Protein AF-A0A2N5Z7M5-F1 (afdb_monomer)

Radius of gyration: 16.92 Å; Cα contacts (8 Å, |Δi|>4): 132; chains: 1; bounding box: 46×34×44 Å

Mean predicted aligned error: 5.58 Å

Secondary structure (DSSP, 8-state):
-HHHHHHHHHHHHHHHHHHHH-SS--HHHHHHHHHHHHHHHHHHHHHHHHHT--GGGSTTHHHHHHHHHHHHHHHHHHHHHHH-TT----GGGGGGGHHHHHHHHHHHHHHHH---SSHHHHHHH--THHHHHHHHHHHHH-

pLDDT: mean 86.99, std 9.32, range [41.47, 98.19]

Solvent-accessible surface area (backbone atoms only — not comparable to full-atom values): 7601 Å² total; per-residue (Å²): 110,46,67,56,25,47,52,51,21,54,51,22,50,50,50,25,50,56,50,70,64,49,85,87,70,50,75,36,44,52,28,48,26,50,45,30,46,38,53,17,44,37,25,48,46,49,24,41,42,68,70,68,46,67,42,55,54,43,82,56,44,55,34,56,56,51,28,48,37,40,48,63,45,30,53,52,52,22,52,50,31,65,76,33,86,83,61,69,95,48,79,77,57,53,61,60,45,46,63,34,56,57,48,48,53,55,50,51,50,55,68,69,61,73,81,55,82,26,53,65,58,39,61,73,70,46,64,69,71,63,33,55,52,50,46,55,45,49,70,78,51,108

Foldseek 3Di:
DLVVLVVLLVVLVVLLVVLVVDPDDDPLSVLVSVLSNLSSLVSVLVSCVVVVHPCQQDPSVVSLLCSLLCNVLSVVLNVVCVVDVPDDDDPVSCVSSVLVVLSVVLVVCVVVVVPDSGVVRVQVPDDDPSNVSVCVSVVSRD

Sequence (142 aa):
MKEITLVGFVQALFFVIIVLMKKDKELKDYFLAIFFFLVGAELLFQYFYYKGNSVYSTSLIIFDFVYWAFLGPSIFFYTKSVINSNFKFTQVQLFHLVPFFISSIALIYYFTSGKYDSFQVFFHNCTGIIRYILIFVWEYTT

Structure (mmCIF, N/CA/C/O backbone):
data_AF-A0A2N5Z7M5-F1
#
_entry.id   AF-A0A2N5Z7M5-F1
#
loop_
_atom_site.group_PDB
_atom_site.id
_atom_site.type_symbol
_atom_site.label_atom_id
_atom_site.label_alt_id
_atom_site.label_comp_id
_atom_site.label_asym_id
_atom_site.label_entity_id
_atom_site.label_seq_id
_atom_site.pdbx_PDB_ins_code
_atom_site.Cartn_x
_atom_site.Cartn_y
_atom_site.Cartn_z
_atom_site.occupancy
_atom_site.B_iso_or_equiv
_atom_site.auth_seq_id
_atom_site.auth_comp_id
_atom_site.auth_asym_id
_atom_site.auth_atom_id
_atom_site.pdbx_PDB_model_num
ATOM 1 N N . MET A 1 1 ? -2.911 -22.364 -10.231 1.00 81.00 1 MET A N 1
ATOM 2 C CA . MET A 1 1 ? -2.374 -21.256 -9.392 1.00 81.00 1 MET A CA 1
ATOM 3 C C . MET A 1 1 ? -3.114 -19.955 -9.676 1.00 81.00 1 MET A C 1
ATOM 5 O O . MET A 1 1 ? -3.546 -19.317 -8.729 1.00 81.00 1 MET A O 1
ATOM 9 N N . LYS A 1 2 ? -3.338 -19.609 -10.953 1.00 87.94 2 LYS A N 1
ATOM 10 C CA . LYS A 1 2 ? -4.114 -18.432 -11.400 1.00 87.94 2 LYS A CA 1
ATOM 11 C C . LYS A 1 2 ? -5.535 -18.415 -10.819 1.00 87.94 2 LYS A C 1
ATOM 13 O O . LYS A 1 2 ? -6.058 -17.401 -10.388 1.00 87.94 2 LYS A O 1
ATOM 18 N N . GLU A 1 3 ? -6.163 -19.576 -10.799 1.00 93.56 3 GLU A N 1
ATOM 19 C CA . GLU A 1 3 ? -7.540 -19.775 -10.362 1.00 93.56 3 GLU A CA 1
ATOM 20 C C . GLU A 1 3 ? -7.662 -19.532 -8.853 1.00 93.56 3 GLU A C 1
ATOM 22 O O . GLU A 1 3 ? -8.605 -18.896 -8.397 1.00 93.56 3 GLU A O 1
ATOM 27 N N . ILE A 1 4 ? -6.657 -19.973 -8.089 1.00 94.69 4 ILE A N 1
ATOM 28 C CA . ILE A 1 4 ? -6.586 -19.798 -6.634 1.00 94.69 4 ILE A CA 1
ATOM 29 C C . ILE A 1 4 ? -6.421 -18.315 -6.286 1.00 94.69 4 ILE A C 1
ATOM 31 O O . ILE A 1 4 ? -7.125 -17.818 -5.408 1.00 94.69 4 ILE A O 1
ATOM 35 N N . THR A 1 5 ? -5.542 -17.591 -6.990 1.00 94.62 5 THR A N 1
ATOM 36 C CA . THR A 1 5 ? -5.347 -16.155 -6.741 1.00 94.62 5 THR A CA 1
ATOM 37 C C . THR A 1 5 ? -6.594 -15.345 -7.092 1.00 94.62 5 THR A C 1
ATOM 39 O O . THR A 1 5 ? -6.960 -14.442 -6.343 1.00 94.62 5 THR A O 1
ATOM 42 N N . LEU A 1 6 ? -7.315 -15.709 -8.158 1.00 95.19 6 LEU A N 1
ATOM 43 C CA . LEU A 1 6 ? -8.579 -15.061 -8.514 1.00 95.19 6 LEU A CA 1
ATOM 44 C C . LEU A 1 6 ? -9.676 -15.301 -7.465 1.00 95.19 6 LEU A C 1
ATOM 46 O O . LEU A 1 6 ? -10.365 -14.359 -7.075 1.00 95.19 6 LEU A O 1
ATOM 50 N N . VAL A 1 7 ? -9.827 -16.538 -6.983 1.00 97.31 7 VAL A N 1
ATOM 51 C CA . VAL A 1 7 ? -10.782 -16.860 -5.908 1.00 97.31 7 VAL A CA 1
ATOM 52 C C . VAL A 1 7 ? -10.441 -16.081 -4.636 1.00 97.31 7 VAL A C 1
ATOM 54 O O . VAL A 1 7 ? -11.324 -15.462 -4.042 1.00 97.31 7 VAL A O 1
ATOM 57 N N . GLY A 1 8 ? -9.162 -16.043 -4.256 1.00 97.25 8 GLY A N 1
ATOM 58 C CA . GLY A 1 8 ? -8.702 -15.278 -3.100 1.00 97.25 8 GLY A CA 1
ATOM 59 C C . GLY A 1 8 ? -8.950 -13.772 -3.243 1.00 97.25 8 GLY A C 1
ATOM 60 O O . GLY A 1 8 ? -9.389 -13.135 -2.288 1.00 97.25 8 GLY A O 1
ATOM 61 N N . PHE A 1 9 ? -8.749 -13.203 -4.435 1.00 97.06 9 PHE A N 1
ATOM 62 C CA . PHE A 1 9 ? -9.070 -11.801 -4.718 1.00 97.06 9 PHE A CA 1
ATOM 63 C C . PHE A 1 9 ? -10.560 -11.499 -4.510 1.00 97.06 9 PHE A C 1
ATOM 65 O O . PHE A 1 9 ? -10.907 -10.539 -3.820 1.00 97.06 9 PHE A O 1
ATOM 72 N N . VAL A 1 10 ? -11.447 -12.337 -5.056 1.00 97.88 10 VAL A N 1
ATOM 73 C CA . VAL A 1 10 ? -12.901 -12.182 -4.878 1.00 97.88 10 VAL A CA 1
ATOM 74 C C . VAL A 1 10 ? -13.284 -12.286 -3.400 1.00 97.88 10 VAL A C 1
ATOM 76 O O . VAL A 1 10 ? -14.086 -11.488 -2.914 1.00 97.88 10 VAL A O 1
ATOM 79 N N . GLN A 1 11 ? -12.678 -13.217 -2.662 1.00 98.06 11 GLN A N 1
ATOM 80 C CA . GLN A 1 11 ? -12.898 -13.363 -1.225 1.00 98.06 11 GLN A CA 1
ATOM 81 C C . GLN A 1 11 ? -12.422 -12.130 -0.438 1.00 98.06 11 GLN A C 1
ATOM 83 O O . GLN A 1 11 ? -13.130 -11.656 0.450 1.00 98.06 11 GLN A O 1
ATOM 88 N N . ALA A 1 12 ? -11.259 -11.575 -0.782 1.00 97.75 12 ALA A N 1
ATOM 89 C CA . ALA A 1 12 ? -10.746 -10.357 -0.167 1.00 97.75 12 ALA A CA 1
ATOM 90 C C . ALA A 1 12 ? -11.686 -9.164 -0.410 1.00 97.75 12 ALA A C 1
ATOM 92 O O . ALA A 1 12 ? -12.039 -8.462 0.537 1.00 97.75 12 ALA A O 1
ATOM 93 N N . LEU A 1 13 ? -12.175 -8.981 -1.644 1.00 97.56 13 LEU A N 1
ATOM 94 C CA . LEU A 1 13 ? -13.176 -7.956 -1.962 1.00 97.56 13 LEU A CA 1
ATOM 95 C C . LEU A 1 13 ? -14.470 -8.141 -1.165 1.00 97.56 13 LEU A C 1
ATOM 97 O O . LEU A 1 13 ? -15.018 -7.170 -0.641 1.00 97.56 13 LEU A O 1
ATOM 101 N N . PHE A 1 14 ? -14.946 -9.379 -1.043 1.00 98.19 14 PHE A N 1
ATOM 102 C CA . PHE A 1 14 ? -16.130 -9.688 -0.250 1.00 98.19 14 PHE A CA 1
ATOM 103 C C . PHE A 1 14 ? -15.949 -9.283 1.220 1.00 98.19 14 PHE A C 1
ATOM 105 O O . PHE A 1 14 ? -16.831 -8.642 1.793 1.00 98.19 14 PHE A O 1
ATOM 112 N N . PHE A 1 15 ? -14.786 -9.562 1.819 1.00 98.00 15 PHE A N 1
ATOM 113 C CA . PHE A 1 15 ? -14.488 -9.123 3.183 1.00 98.00 15 PHE A CA 1
ATOM 114 C C . PHE A 1 15 ? -14.404 -7.604 3.321 1.00 98.00 15 PHE A C 1
ATOM 116 O O . PHE A 1 15 ? -14.957 -7.065 4.279 1.00 98.00 15 PHE A O 1
ATOM 123 N N . VAL A 1 16 ? -13.789 -6.903 2.362 1.00 98.00 16 VAL A N 1
ATOM 124 C CA . VAL A 1 16 ? -13.787 -5.431 2.341 1.00 98.00 16 VAL A CA 1
ATOM 125 C C . VAL A 1 16 ? -15.221 -4.902 2.376 1.00 98.00 16 VAL A C 1
ATOM 127 O O . VAL A 1 16 ? -15.541 -4.060 3.214 1.00 98.00 16 VAL A O 1
ATOM 130 N N . ILE A 1 17 ? -16.103 -5.428 1.522 1.00 97.81 17 ILE A N 1
ATOM 131 C CA . ILE A 1 17 ? -17.508 -5.009 1.462 1.00 97.81 17 ILE A CA 1
ATOM 132 C C . ILE A 1 17 ? -18.210 -5.264 2.799 1.00 97.81 17 ILE A C 1
ATOM 134 O O . ILE A 1 17 ? -18.834 -4.348 3.329 1.00 97.81 17 ILE A O 1
ATOM 138 N N . ILE A 1 18 ? -18.071 -6.457 3.387 1.00 97.62 18 ILE A N 1
ATOM 139 C CA . ILE A 1 18 ? -18.693 -6.782 4.683 1.00 97.62 18 ILE A CA 1
ATOM 140 C C . ILE A 1 18 ? -18.249 -5.802 5.770 1.00 97.62 18 ILE A C 1
ATOM 142 O O . ILE A 1 18 ? -19.088 -5.245 6.483 1.00 97.62 18 ILE A O 1
ATOM 146 N N . VAL A 1 19 ? -16.940 -5.571 5.896 1.00 97.25 19 VAL A N 1
ATOM 147 C CA . VAL A 1 19 ? -16.387 -4.677 6.921 1.00 97.25 19 VAL A CA 1
ATOM 148 C C . VAL A 1 19 ? -16.893 -3.245 6.710 1.00 97.25 19 VAL A C 1
ATOM 150 O O . VAL A 1 19 ? -17.313 -2.583 7.661 1.00 97.25 19 VAL A O 1
ATOM 153 N N . LEU A 1 20 ? -16.954 -2.783 5.457 1.00 96.50 20 LEU A N 1
ATOM 154 C CA . LEU A 1 20 ? -17.467 -1.458 5.104 1.00 96.50 20 LEU A CA 1
ATOM 155 C C . LEU A 1 20 ? -19.003 -1.339 5.156 1.00 96.50 20 LEU A C 1
ATOM 157 O O . LEU A 1 20 ? -19.529 -0.225 5.151 1.00 96.50 20 LEU A O 1
ATOM 161 N N . MET A 1 21 ? -19.749 -2.436 5.263 1.00 97.44 21 MET A N 1
ATOM 162 C CA . MET A 1 21 ? -21.206 -2.408 5.452 1.00 97.44 21 MET A CA 1
ATOM 163 C C . MET A 1 21 ? -21.630 -2.356 6.924 1.00 97.44 21 MET A C 1
ATOM 165 O O . MET A 1 21 ? -22.794 -2.074 7.216 1.00 97.44 21 MET A O 1
ATOM 169 N N . LYS A 1 22 ? -20.706 -2.572 7.867 1.00 96.12 22 LYS A N 1
ATOM 170 C CA . LYS A 1 22 ? -20.969 -2.423 9.305 1.00 96.12 22 LYS A CA 1
ATOM 171 C C . LYS A 1 22 ? -21.521 -1.016 9.612 1.00 96.12 22 LYS A C 1
ATOM 173 O O . LYS A 1 22 ? -20.991 -0.025 9.104 1.00 96.12 22 LYS A O 1
ATOM 178 N N . LYS A 1 23 ? -22.593 -0.918 10.412 1.00 92.12 23 LYS A N 1
ATOM 179 C CA . LYS A 1 23 ? -23.258 0.363 10.740 1.00 92.12 23 LYS A CA 1
ATOM 180 C C . LYS A 1 23 ? -22.385 1.255 11.626 1.00 92.12 23 LYS A C 1
ATOM 182 O O . LYS A 1 23 ? -22.053 2.364 11.222 1.00 92.12 23 LYS A O 1
ATOM 187 N N . ASP A 1 24 ? -21.942 0.730 12.763 1.00 93.06 24 ASP A N 1
ATOM 188 C CA . ASP A 1 24 ? -21.125 1.459 13.738 1.00 93.06 24 ASP A CA 1
ATOM 189 C C . ASP A 1 24 ? -19.645 1.125 13.537 1.00 93.06 24 ASP A C 1
ATOM 191 O O . ASP A 1 24 ? -19.074 0.257 14.205 1.00 93.06 24 ASP A O 1
ATOM 195 N N . LYS A 1 25 ? -19.039 1.748 12.521 1.00 93.38 25 LYS A N 1
ATOM 196 C CA . LYS A 1 25 ? -17.625 1.527 12.202 1.00 93.38 25 LYS A CA 1
ATOM 197 C C . LYS A 1 25 ? -16.730 2.290 13.158 1.00 93.38 25 LYS A C 1
ATOM 199 O O . LYS A 1 25 ? -16.869 3.498 13.339 1.00 93.38 25 LYS A O 1
ATOM 204 N N . GLU A 1 26 ? -15.735 1.591 13.663 1.00 92.50 26 GLU A N 1
ATOM 205 C CA . GLU A 1 26 ? -14.629 2.147 14.418 1.00 92.50 26 GLU A CA 1
ATOM 206 C C . GLU A 1 26 ? -13.372 2.201 13.545 1.00 92.50 26 GLU A C 1
ATOM 208 O O . GLU A 1 26 ? -13.285 1.582 12.483 1.00 92.50 26 GLU A O 1
ATOM 213 N N . LEU A 1 27 ? -12.348 2.909 14.021 1.00 91.12 27 LEU A N 1
ATOM 214 C CA . LEU A 1 27 ? -11.081 3.056 13.306 1.00 91.12 27 LEU A CA 1
ATOM 215 C C . LEU A 1 27 ? -10.428 1.698 12.961 1.00 91.12 27 LEU A C 1
ATOM 217 O O . LEU A 1 27 ? -9.851 1.545 11.885 1.00 91.12 27 LEU A O 1
ATOM 221 N N . LYS A 1 28 ? -10.591 0.689 13.828 1.00 93.12 28 LYS A N 1
ATOM 222 C CA . LYS A 1 28 ? -10.106 -0.681 13.595 1.00 93.12 28 LYS A CA 1
ATOM 223 C C . LYS A 1 28 ? -10.736 -1.353 12.377 1.00 93.12 28 LYS A C 1
ATOM 225 O O . LYS A 1 28 ? -10.053 -2.092 11.674 1.00 93.12 28 LYS A O 1
ATOM 230 N N . ASP A 1 29 ? -12.009 -1.069 12.099 1.00 94.94 29 ASP A N 1
ATOM 231 C CA . ASP A 1 29 ? -12.711 -1.649 10.954 1.00 94.94 29 ASP A CA 1
ATOM 232 C C . ASP A 1 29 ? -12.138 -1.087 9.646 1.00 94.94 29 ASP A C 1
ATOM 234 O O . ASP A 1 29 ? -11.946 -1.824 8.684 1.00 94.94 29 ASP A O 1
ATOM 238 N N . TYR A 1 30 ? -11.765 0.196 9.620 1.00 94.44 30 TYR A N 1
ATOM 239 C CA . TYR A 1 30 ? -11.101 0.788 8.457 1.00 94.44 30 TYR A CA 1
ATOM 240 C C . TYR A 1 30 ? -9.712 0.194 8.217 1.00 94.44 30 TYR A C 1
ATOM 242 O O . TYR A 1 30 ? -9.392 -0.138 7.078 1.00 94.44 30 TYR A O 1
ATOM 250 N N . PHE A 1 31 ? -8.899 -0.002 9.263 1.00 94.31 31 PHE A N 1
ATOM 251 C CA . PHE A 1 31 ? -7.600 -0.667 9.097 1.00 94.31 31 PHE A CA 1
ATOM 252 C C . PHE A 1 31 ? -7.746 -2.112 8.620 1.00 94.31 31 PHE A C 1
ATOM 254 O O . PHE A 1 31 ? -6.971 -2.555 7.774 1.00 94.31 31 PHE A O 1
ATOM 261 N N . LEU A 1 32 ? -8.765 -2.827 9.101 1.00 95.75 32 LEU A N 1
ATOM 262 C CA . LEU A 1 32 ? -9.065 -4.179 8.642 1.00 95.75 32 LEU A CA 1
ATOM 263 C C . LEU A 1 32 ? -9.509 -4.203 7.170 1.00 95.75 32 LEU A C 1
ATOM 265 O O . LEU A 1 32 ? -9.068 -5.059 6.406 1.00 95.75 32 LEU A O 1
ATOM 269 N N . ALA A 1 33 ? -10.339 -3.245 6.750 1.00 96.75 33 ALA A N 1
ATOM 270 C CA . ALA A 1 33 ? -10.732 -3.099 5.352 1.00 96.75 33 ALA A CA 1
ATOM 271 C C . ALA A 1 33 ? -9.527 -2.772 4.454 1.00 96.75 33 ALA A C 1
ATOM 273 O O . ALA A 1 33 ? -9.386 -3.374 3.393 1.00 96.75 33 ALA A O 1
ATOM 274 N N . ILE A 1 34 ? -8.631 -1.877 4.890 1.00 95.31 34 ILE A N 1
ATOM 275 C CA . ILE A 1 34 ? -7.379 -1.575 4.179 1.00 95.31 34 ILE A CA 1
ATOM 276 C C . ILE A 1 34 ? -6.524 -2.838 4.054 1.00 95.31 34 ILE A C 1
ATOM 278 O O . ILE A 1 34 ? -6.054 -3.142 2.964 1.00 95.31 34 ILE A O 1
ATOM 282 N N . PHE A 1 35 ? -6.371 -3.609 5.132 1.00 95.69 35 PHE A N 1
ATOM 283 C CA . PHE A 1 35 ? -5.635 -4.870 5.102 1.00 95.69 35 PHE A CA 1
ATOM 284 C C . PHE A 1 35 ? -6.198 -5.844 4.054 1.00 95.69 35 PHE A C 1
ATOM 286 O O . PHE A 1 35 ? -5.450 -6.320 3.200 1.00 95.69 35 PHE A O 1
ATOM 293 N N . PHE A 1 36 ? -7.512 -6.098 4.058 1.00 97.00 36 PHE A N 1
ATOM 294 C CA . PHE A 1 36 ? -8.125 -6.977 3.057 1.00 97.00 36 PHE A CA 1
ATOM 295 C C . PHE A 1 36 ? -8.010 -6.419 1.639 1.00 97.00 36 PHE A C 1
ATOM 297 O O . PHE A 1 36 ? -7.789 -7.182 0.701 1.00 97.00 36 PHE A O 1
ATOM 304 N N . PHE A 1 37 ? -8.110 -5.101 1.474 1.00 96.31 37 PHE A N 1
ATOM 305 C CA . PHE A 1 37 ? -7.923 -4.457 0.181 1.00 96.31 37 PHE A CA 1
ATOM 306 C C . PHE A 1 37 ? -6.502 -4.665 -0.359 1.00 96.31 37 PHE A C 1
ATOM 308 O O . PHE A 1 37 ? -6.353 -5.035 -1.521 1.00 96.31 37 PHE A O 1
ATOM 315 N N . LEU A 1 38 ? -5.472 -4.499 0.480 1.00 95.00 38 LEU A N 1
ATOM 316 C CA . LEU A 1 38 ? -4.074 -4.738 0.104 1.00 95.00 38 LEU A CA 1
ATOM 317 C C . LEU A 1 38 ? -3.856 -6.196 -0.311 1.00 95.00 38 LEU A C 1
ATOM 319 O O . LEU A 1 38 ? -3.302 -6.448 -1.377 1.00 95.00 38 LEU A O 1
ATOM 323 N N . VAL A 1 39 ? -4.352 -7.152 0.481 1.00 95.19 39 VAL A N 1
ATOM 324 C CA . VAL A 1 39 ? -4.280 -8.585 0.145 1.00 95.19 39 VAL A CA 1
ATOM 325 C C . VAL A 1 39 ? -4.987 -8.878 -1.181 1.00 95.19 39 VAL A C 1
ATOM 327 O O . VAL A 1 39 ? -4.454 -9.601 -2.017 1.00 95.19 39 VAL A O 1
ATOM 330 N N . GLY A 1 40 ? -6.167 -8.298 -1.407 1.00 95.88 40 GLY A N 1
ATOM 331 C CA . GLY A 1 40 ? -6.879 -8.437 -2.674 1.00 95.88 40 GLY A CA 1
ATOM 332 C C . GLY A 1 40 ? -6.086 -7.878 -3.858 1.00 95.88 40 GLY A C 1
ATOM 333 O O . GLY A 1 40 ? -5.949 -8.557 -4.875 1.00 95.88 40 GLY A O 1
ATOM 334 N N . ALA A 1 41 ? -5.534 -6.671 -3.728 1.00 93.50 41 ALA A N 1
ATOM 335 C CA . ALA A 1 41 ? -4.726 -6.042 -4.772 1.00 93.50 41 ALA A CA 1
ATOM 336 C C . ALA A 1 41 ? -3.501 -6.894 -5.144 1.00 93.50 41 ALA A C 1
ATOM 338 O O . ALA A 1 41 ? -3.226 -7.079 -6.330 1.00 93.50 41 ALA A O 1
ATOM 339 N N . GLU A 1 42 ? -2.831 -7.481 -4.152 1.00 93.38 42 GLU A N 1
ATOM 340 C CA . GLU A 1 42 ? -1.692 -8.374 -4.370 1.00 93.38 42 GLU A CA 1
ATOM 341 C C . GLU A 1 42 ? -2.098 -9.686 -5.056 1.00 93.38 42 GLU A C 1
ATOM 343 O O . GLU A 1 42 ? -1.474 -10.124 -6.020 1.00 93.38 42 GLU A O 1
ATOM 348 N N . LEU A 1 43 ? -3.215 -10.294 -4.653 1.00 94.19 43 LEU A N 1
ATOM 349 C CA . LEU A 1 43 ? -3.726 -11.496 -5.322 1.00 94.19 43 LEU A CA 1
ATOM 350 C C . LEU A 1 43 ? -4.129 -11.223 -6.780 1.00 94.19 43 LEU A C 1
ATOM 352 O O . LEU A 1 43 ? -3.932 -12.074 -7.654 1.00 94.19 43 LEU A O 1
ATOM 356 N N . LEU A 1 44 ? -4.649 -10.027 -7.066 1.00 92.62 44 LEU A N 1
ATOM 357 C CA . LEU A 1 44 ? -4.930 -9.585 -8.430 1.00 92.62 44 LEU A CA 1
ATOM 358 C C . LEU A 1 44 ? -3.636 -9.385 -9.237 1.00 92.62 44 LEU A C 1
ATOM 360 O O . LEU A 1 44 ? -3.564 -9.812 -10.392 1.00 92.62 44 LEU A O 1
ATOM 364 N N . PHE A 1 45 ? -2.607 -8.784 -8.634 1.00 91.62 45 PHE A N 1
ATOM 365 C CA . PHE A 1 45 ? -1.274 -8.662 -9.227 1.00 91.62 45 PHE A CA 1
ATOM 366 C C . PHE A 1 45 ? -0.697 -10.045 -9.583 1.00 91.62 45 PHE A C 1
ATOM 368 O O . PHE A 1 45 ? -0.354 -10.296 -10.744 1.00 91.62 45 PHE A O 1
ATOM 375 N N . GLN A 1 46 ? -0.713 -10.988 -8.637 1.00 91.12 46 GLN A N 1
ATOM 376 C CA . GLN A 1 46 ? -0.247 -12.363 -8.842 1.00 91.12 46 GLN A CA 1
ATOM 377 C C . GLN A 1 46 ? -1.062 -13.119 -9.897 1.00 91.12 46 GLN A C 1
ATOM 379 O O . GLN A 1 46 ? -0.507 -13.896 -10.676 1.00 91.12 46 GLN A O 1
ATOM 384 N N . TYR A 1 47 ? -2.377 -12.892 -9.975 1.00 92.62 47 TYR A N 1
ATOM 385 C CA . TYR A 1 47 ? -3.205 -13.458 -11.041 1.00 92.62 47 TYR A CA 1
ATOM 386 C C . TYR A 1 47 ? -2.699 -13.052 -12.430 1.00 92.62 47 TYR A C 1
ATOM 388 O O . TYR A 1 47 ? -2.498 -13.914 -13.291 1.00 92.62 47 TYR A O 1
ATOM 396 N N . PHE A 1 48 ? -2.449 -11.758 -12.647 1.00 90.19 48 PHE A N 1
ATOM 397 C CA . PHE A 1 48 ? -1.907 -11.279 -13.918 1.00 90.19 48 PHE A CA 1
ATOM 398 C C . PHE A 1 48 ? -0.492 -11.799 -14.176 1.00 90.19 48 PHE A C 1
ATOM 400 O O . PHE A 1 48 ? -0.187 -12.162 -15.314 1.00 90.19 48 PHE A O 1
ATOM 407 N N . TYR A 1 49 ? 0.325 -11.920 -13.129 1.00 88.69 49 TYR A N 1
ATOM 408 C CA . TYR A 1 49 ? 1.664 -12.496 -13.222 1.00 88.69 49 TYR A CA 1
ATOM 409 C C . TYR A 1 49 ? 1.615 -13.939 -13.721 1.00 88.69 49 TYR A C 1
ATOM 411 O O . TYR A 1 49 ? 2.193 -14.267 -14.758 1.00 88.69 49 TYR A O 1
ATOM 419 N N . TYR A 1 50 ? 0.819 -14.796 -13.079 1.00 89.69 50 TYR A N 1
ATOM 420 C CA . TYR A 1 50 ? 0.677 -16.182 -13.515 1.00 89.6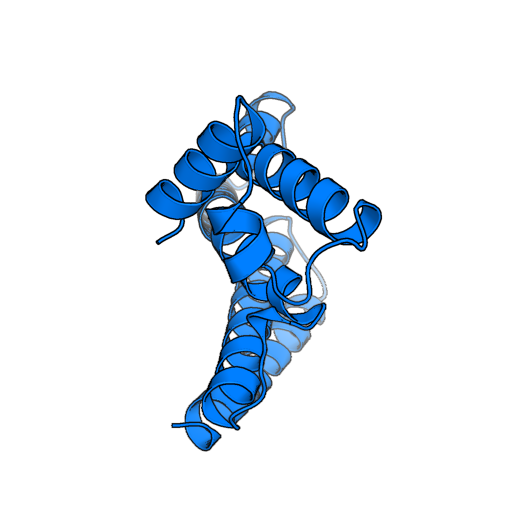9 50 TYR A CA 1
ATOM 421 C C . TYR A 1 50 ? -0.044 -16.323 -14.862 1.00 89.69 50 TYR A C 1
ATOM 423 O O . TYR A 1 50 ? 0.118 -17.337 -15.547 1.00 89.69 50 TYR A O 1
ATOM 431 N N . LYS A 1 51 ? -0.837 -15.332 -15.290 1.00 89.06 51 LYS A N 1
ATOM 432 C CA . LYS A 1 51 ? -1.428 -15.301 -16.637 1.00 89.06 51 LYS A CA 1
ATOM 433 C C . LYS A 1 51 ? -0.375 -15.122 -17.740 1.00 89.06 51 LYS A C 1
ATOM 435 O O . LYS A 1 51 ? -0.676 -15.441 -18.885 1.00 89.06 51 LYS A O 1
ATOM 440 N N . GLY A 1 52 ? 0.851 -14.731 -17.392 1.00 82.31 52 GLY A N 1
ATOM 441 C CA . GLY A 1 52 ? 1.932 -14.465 -18.340 1.00 82.31 52 GLY A CA 1
ATOM 442 C C . GLY A 1 52 ? 1.939 -13.020 -18.832 1.00 82.31 52 GLY A C 1
ATOM 443 O O . GLY A 1 52 ? 2.606 -12.719 -19.818 1.00 82.31 52 GLY A O 1
ATOM 444 N N . ASN A 1 53 ? 1.205 -12.122 -18.165 1.00 78.25 53 ASN A N 1
ATOM 445 C CA . ASN A 1 53 ? 1.331 -10.701 -18.445 1.00 78.25 53 ASN A CA 1
ATOM 446 C C . ASN A 1 53 ? 2.678 -10.213 -17.908 1.00 78.25 53 ASN A C 1
ATOM 448 O O . ASN A 1 53 ? 3.102 -10.596 -16.818 1.00 78.25 53 ASN A O 1
ATOM 452 N N . SER A 1 54 ? 3.328 -9.313 -18.639 1.00 75.25 54 SER A N 1
ATOM 453 C CA . SER A 1 54 ? 4.537 -8.622 -18.200 1.00 75.25 54 SER A CA 1
ATOM 454 C C . SER A 1 54 ? 4.185 -7.571 -17.140 1.00 75.25 54 SER A C 1
ATOM 456 O O . SER A 1 54 ? 4.252 -6.369 -17.379 1.00 75.25 54 SER A O 1
ATOM 458 N N . VAL A 1 55 ? 3.766 -8.010 -15.951 1.00 69.81 55 VAL A N 1
ATOM 459 C CA . VAL A 1 55 ? 3.198 -7.136 -14.908 1.00 69.81 55 VAL A CA 1
ATOM 460 C C . VAL A 1 55 ? 4.165 -6.016 -14.506 1.00 69.81 55 VAL A C 1
ATOM 462 O O . VAL A 1 55 ? 3.742 -4.878 -14.326 1.00 69.81 55 VAL A O 1
ATOM 465 N N . TYR A 1 56 ? 5.471 -6.302 -14.532 1.00 72.31 56 TYR A N 1
ATOM 466 C CA . TYR A 1 56 ? 6.565 -5.349 -14.302 1.00 72.31 56 TYR A CA 1
ATOM 467 C C . TYR A 1 56 ? 6.786 -4.310 -15.420 1.00 72.31 56 TYR A C 1
ATOM 469 O O . TYR A 1 56 ? 7.600 -3.404 -15.258 1.00 72.31 56 TYR A O 1
ATOM 477 N N . SER A 1 57 ? 6.088 -4.430 -16.552 1.00 67.62 57 SER A N 1
ATOM 478 C CA . SER A 1 57 ? 6.046 -3.434 -17.643 1.00 67.62 57 SER A CA 1
ATOM 479 C C . SER A 1 57 ? 4.743 -2.630 -17.669 1.00 67.62 57 SER A C 1
ATOM 4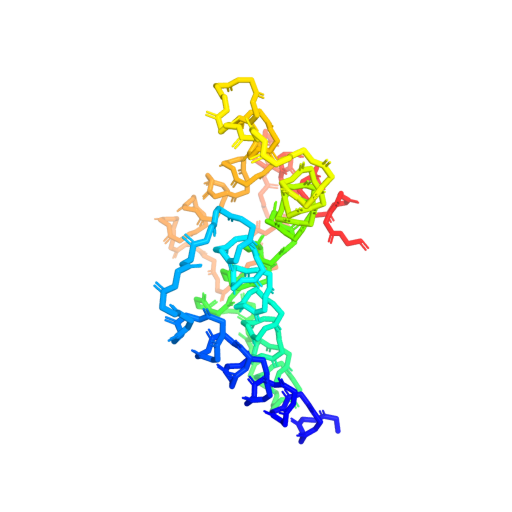81 O O . SER A 1 57 ? 4.547 -1.770 -18.520 1.00 67.62 57 SER A O 1
ATOM 483 N N . THR A 1 58 ? 3.828 -2.916 -16.742 1.00 78.50 58 THR A N 1
ATOM 484 C CA . THR A 1 58 ? 2.528 -2.249 -16.655 1.00 78.50 58 THR A CA 1
ATOM 485 C C . THR A 1 58 ? 2.424 -1.455 -15.362 1.00 78.50 58 THR A C 1
ATOM 487 O O . THR A 1 58 ? 3.149 -1.694 -14.398 1.00 78.50 58 THR A O 1
ATOM 490 N N . SER A 1 59 ? 1.453 -0.549 -15.299 1.00 82.88 59 SER A N 1
ATOM 491 C CA . SER A 1 59 ? 1.108 0.187 -14.078 1.00 82.88 59 SER A CA 1
ATOM 492 C C . SER A 1 59 ? 0.650 -0.711 -12.919 1.00 82.88 59 SER A C 1
ATOM 494 O O . SER A 1 59 ? 0.573 -0.242 -11.788 1.00 82.88 59 SER A O 1
ATOM 496 N N . LEU A 1 60 ? 0.413 -2.008 -13.156 1.00 83.88 60 LEU A N 1
ATOM 497 C CA . LEU A 1 60 ? 0.065 -2.979 -12.116 1.00 83.88 60 LEU A CA 1
ATOM 498 C C . LEU A 1 60 ? 1.170 -3.175 -11.074 1.00 83.88 60 LEU A C 1
ATOM 500 O O . LEU A 1 60 ? 0.858 -3.572 -9.958 1.00 83.88 60 LEU A O 1
ATOM 504 N N . ILE A 1 61 ? 2.428 -2.849 -11.388 1.00 84.44 61 ILE A N 1
ATOM 505 C CA . ILE A 1 61 ? 3.525 -2.898 -10.411 1.00 84.44 61 ILE A CA 1
ATOM 506 C C . ILE A 1 61 ? 3.284 -2.006 -9.185 1.00 84.44 61 ILE A C 1
ATOM 508 O O . ILE A 1 61 ? 3.814 -2.268 -8.111 1.00 84.44 61 ILE A O 1
ATOM 512 N N . ILE A 1 62 ? 2.432 -0.983 -9.310 1.00 85.62 62 ILE A N 1
ATOM 513 C CA . ILE A 1 62 ? 2.016 -0.155 -8.175 1.00 85.62 62 ILE A CA 1
ATOM 514 C C . ILE A 1 62 ? 1.408 -1.023 -7.067 1.00 85.62 62 ILE A C 1
ATOM 516 O O . ILE A 1 62 ? 1.633 -0.728 -5.898 1.00 85.62 62 ILE A O 1
ATOM 520 N N . PHE A 1 63 ? 0.673 -2.088 -7.405 1.00 86.12 63 PHE A N 1
ATOM 521 C CA . PHE A 1 63 ? 0.047 -2.949 -6.403 1.00 86.12 63 PHE A CA 1
ATOM 522 C C . PHE A 1 63 ? 1.066 -3.705 -5.553 1.00 86.12 63 PHE A C 1
ATOM 524 O O . PHE A 1 63 ? 0.901 -3.708 -4.340 1.00 86.12 63 PHE A O 1
ATOM 531 N N . ASP A 1 64 ? 2.133 -4.230 -6.156 1.00 86.12 64 ASP A N 1
ATOM 532 C CA . ASP A 1 64 ? 3.226 -4.924 -5.455 1.00 86.12 64 ASP A CA 1
ATOM 533 C C . ASP A 1 64 ? 3.917 -3.970 -4.458 1.00 86.12 64 ASP A C 1
ATOM 535 O O . ASP A 1 64 ? 3.976 -4.207 -3.252 1.00 86.12 64 ASP A O 1
ATOM 539 N N . PHE A 1 65 ? 4.306 -2.778 -4.923 1.00 85.44 65 PHE A N 1
ATOM 540 C CA . PHE A 1 65 ? 4.926 -1.758 -4.066 1.00 85.44 65 PHE A CA 1
ATOM 541 C C . PHE A 1 65 ? 4.014 -1.260 -2.944 1.00 85.44 65 PHE A C 1
ATOM 543 O O . PHE A 1 65 ? 4.452 -1.098 -1.804 1.00 85.44 65 PHE A O 1
ATOM 550 N N . VAL A 1 66 ? 2.750 -0.966 -3.262 1.00 86.56 66 VAL A N 1
ATOM 551 C CA . VAL A 1 66 ? 1.772 -0.493 -2.276 1.00 86.56 66 VAL A CA 1
ATOM 552 C C . VAL A 1 66 ? 1.494 -1.586 -1.254 1.00 86.56 66 VAL A C 1
ATOM 554 O O . VAL A 1 66 ? 1.437 -1.277 -0.064 1.00 86.56 66 VAL A O 1
ATOM 557 N N . TYR A 1 67 ? 1.359 -2.840 -1.693 1.00 89.81 67 TYR A N 1
ATOM 558 C CA . TYR A 1 67 ? 1.153 -3.984 -0.815 1.00 89.81 67 TYR A CA 1
ATOM 559 C C . TYR A 1 67 ? 2.261 -4.054 0.225 1.00 89.81 67 TYR A C 1
ATOM 561 O O . TYR A 1 67 ? 1.986 -3.912 1.418 1.00 89.81 67 TYR A O 1
ATOM 569 N N . TRP A 1 68 ? 3.513 -4.168 -0.208 1.00 86.81 68 TRP A N 1
ATOM 570 C CA . TRP A 1 68 ? 4.600 -4.360 0.736 1.00 86.81 68 TRP A CA 1
ATOM 571 C C . TRP A 1 68 ? 4.876 -3.147 1.619 1.00 86.81 68 TRP A C 1
ATOM 573 O O . TRP A 1 68 ? 5.157 -3.298 2.809 1.00 86.81 68 TRP A O 1
ATOM 583 N N . ALA A 1 69 ? 4.731 -1.935 1.083 1.00 86.81 69 ALA A N 1
ATOM 584 C CA . ALA A 1 69 ? 4.954 -0.731 1.868 1.00 86.81 69 ALA A CA 1
ATOM 585 C C . ALA A 1 69 ? 3.860 -0.484 2.925 1.00 86.81 69 ALA A C 1
ATOM 587 O O . ALA A 1 69 ? 4.150 0.088 3.979 1.00 86.81 69 ALA A O 1
ATOM 588 N N . PHE A 1 70 ? 2.612 -0.899 2.671 1.00 88.44 70 PHE A N 1
ATOM 589 C CA . PHE A 1 70 ? 1.498 -0.684 3.600 1.00 88.44 70 PHE A CA 1
ATOM 590 C C . PHE A 1 70 ? 1.118 -1.890 4.450 1.00 88.44 70 PHE A C 1
ATOM 592 O O . PHE A 1 70 ? 0.450 -1.683 5.467 1.00 88.44 70 PHE A O 1
ATOM 599 N N . LEU A 1 71 ? 1.506 -3.115 4.095 1.00 89.62 71 LEU A N 1
ATOM 600 C CA . LEU A 1 71 ? 1.087 -4.315 4.822 1.00 89.62 71 LEU A CA 1
ATOM 601 C C . LEU A 1 71 ? 1.468 -4.231 6.307 1.00 89.62 71 LEU A C 1
ATOM 603 O O . LEU A 1 71 ? 0.602 -4.343 7.178 1.00 89.62 71 LEU A O 1
ATOM 607 N N . GLY A 1 72 ? 2.743 -3.950 6.594 1.00 88.44 72 GLY A N 1
ATOM 608 C CA . GLY A 1 72 ? 3.256 -3.814 7.959 1.00 88.44 72 GLY A CA 1
ATOM 609 C C . GLY A 1 72 ? 2.539 -2.719 8.762 1.00 88.44 72 GLY A C 1
ATOM 610 O O . GLY A 1 72 ? 1.945 -3.025 9.802 1.00 88.44 72 GLY A O 1
ATOM 611 N N . PRO A 1 73 ? 2.523 -1.457 8.288 1.00 90.12 73 PRO A N 1
ATOM 612 C CA . PRO A 1 73 ? 1.809 -0.373 8.960 1.00 90.12 73 PRO A CA 1
ATOM 613 C C . PRO A 1 73 ? 0.317 -0.660 9.170 1.00 90.12 73 PRO A C 1
ATOM 615 O O . PRO A 1 73 ? -0.210 -0.379 10.246 1.00 90.12 73 PRO A O 1
ATOM 618 N N . SER A 1 74 ? -0.361 -1.267 8.192 1.00 91.31 74 SER A N 1
ATOM 619 C CA . SER A 1 74 ? -1.791 -1.594 8.289 1.00 91.31 74 SER A CA 1
ATOM 620 C C . SER A 1 74 ? -2.068 -2.603 9.402 1.00 91.31 74 SER A C 1
ATOM 622 O O . SER A 1 74 ? -2.959 -2.376 10.221 1.00 91.31 74 SER A O 1
ATOM 624 N N . ILE A 1 75 ? -1.268 -3.672 9.495 1.00 91.81 75 ILE A N 1
ATOM 625 C CA . ILE A 1 75 ? -1.379 -4.670 10.571 1.00 91.81 75 ILE A CA 1
ATOM 626 C C . ILE A 1 75 ? -1.059 -4.039 11.930 1.00 91.81 75 ILE A C 1
ATOM 628 O O . ILE A 1 75 ? -1.767 -4.284 12.913 1.00 91.81 75 ILE A O 1
ATOM 632 N N . PHE A 1 76 ? -0.022 -3.202 11.998 1.00 92.12 76 PHE A N 1
ATOM 633 C CA . PHE A 1 76 ? 0.366 -2.514 13.227 1.00 92.12 76 PHE A CA 1
ATOM 634 C C . PHE A 1 76 ? -0.753 -1.604 13.747 1.00 92.12 76 PHE A C 1
ATOM 636 O O . PHE A 1 76 ? -1.135 -1.694 14.918 1.00 92.12 76 PHE A O 1
ATOM 643 N N . PHE A 1 77 ? -1.320 -0.756 12.885 1.00 91.94 77 PHE A N 1
ATOM 644 C CA . PHE A 1 77 ? -2.409 0.137 13.273 1.00 91.94 77 PHE A CA 1
ATOM 645 C C . PHE A 1 77 ? -3.687 -0.616 13.606 1.00 91.94 77 PHE A C 1
ATOM 647 O O . PHE A 1 77 ? -4.323 -0.286 14.609 1.00 91.94 77 PHE A O 1
ATOM 654 N N . TYR A 1 78 ? -4.019 -1.661 12.843 1.00 93.75 78 TYR A N 1
ATOM 655 C CA . TYR A 1 78 ? -5.131 -2.546 13.168 1.00 93.75 78 TYR A CA 1
ATOM 656 C C . TYR A 1 78 ? -4.972 -3.115 14.581 1.00 93.75 78 TYR A C 1
ATOM 658 O O . TYR A 1 78 ? -5.808 -2.863 15.447 1.00 93.75 78 TYR A O 1
ATOM 666 N N . THR A 1 79 ? -3.847 -3.771 14.862 1.00 93.75 79 THR A N 1
ATOM 667 C CA . THR A 1 79 ? 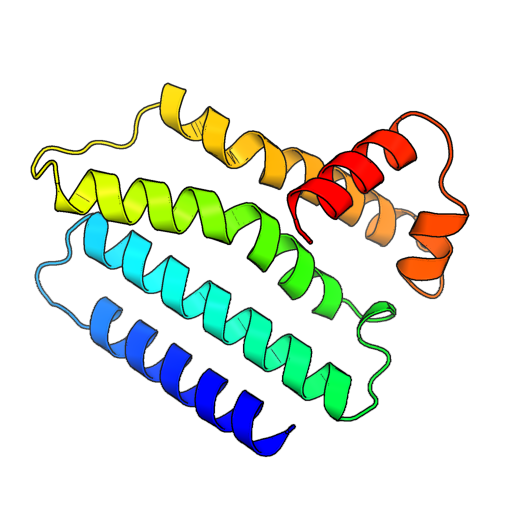-3.576 -4.394 16.165 1.00 93.75 79 THR A CA 1
ATOM 668 C C . THR A 1 79 ? -3.642 -3.374 17.300 1.00 93.75 79 THR A C 1
ATOM 670 O O . THR A 1 79 ? -4.304 -3.596 18.313 1.00 93.75 79 THR A O 1
ATOM 673 N N . LYS A 1 80 ? -3.019 -2.206 17.117 1.00 92.88 80 LYS A N 1
ATOM 674 C CA . LYS A 1 80 ? -3.007 -1.147 18.131 1.00 92.88 80 LYS A CA 1
ATOM 675 C C . LYS A 1 80 ? -4.402 -0.565 18.383 1.00 92.88 80 LYS A C 1
ATOM 677 O O . LYS A 1 80 ? -4.723 -0.262 19.530 1.00 92.88 80 LYS A O 1
ATOM 682 N N . SER A 1 81 ? -5.229 -0.455 17.344 1.00 93.38 81 SER A N 1
ATOM 683 C CA . SER A 1 81 ? -6.623 -0.006 17.450 1.00 93.38 81 SER A CA 1
ATOM 684 C C . SER A 1 81 ? -7.564 -1.0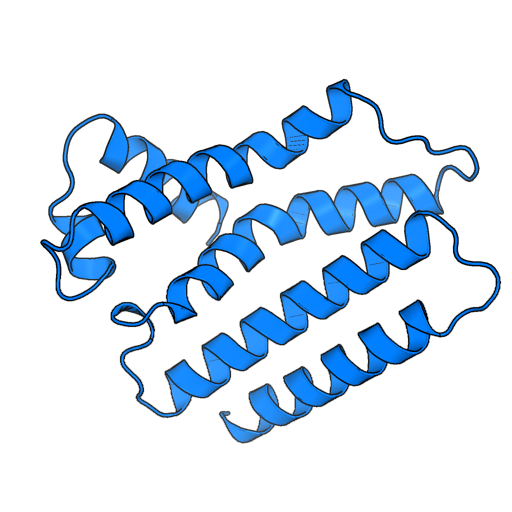41 18.073 1.00 93.38 81 SER A C 1
ATOM 686 O O . SER A 1 81 ? -8.564 -0.670 18.677 1.00 93.38 81 SER A O 1
ATOM 688 N N . VAL A 1 82 ? -7.241 -2.334 17.965 1.00 93.56 82 VAL A N 1
ATOM 689 C CA . VAL A 1 82 ? -7.983 -3.414 18.632 1.00 93.56 82 VAL A CA 1
ATOM 690 C C . VAL A 1 82 ? -7.643 -3.466 20.122 1.00 93.56 82 VAL A C 1
ATOM 692 O O . VAL A 1 82 ? -8.545 -3.596 20.944 1.00 93.56 82 VAL A O 1
ATOM 695 N N . ILE A 1 83 ? -6.358 -3.346 20.475 1.00 94.81 83 ILE A N 1
ATOM 696 C CA . ILE A 1 83 ? -5.892 -3.419 21.871 1.00 94.81 83 ILE A CA 1
ATOM 697 C C . ILE A 1 83 ? -6.293 -2.169 22.662 1.00 94.81 83 ILE A C 1
ATOM 699 O O . ILE A 1 83 ? -6.641 -2.264 23.837 1.00 94.81 83 ILE A O 1
ATOM 703 N N . ASN A 1 84 ? -6.235 -0.989 22.042 1.00 92.12 84 ASN A N 1
ATOM 704 C CA . ASN A 1 84 ? -6.571 0.272 22.693 1.00 92.12 84 ASN A CA 1
ATOM 705 C C . ASN A 1 84 ? -7.864 0.846 22.106 1.00 92.12 84 ASN A C 1
ATOM 707 O O . ASN A 1 84 ? -7.854 1.442 21.031 1.00 92.12 84 ASN A O 1
ATOM 711 N N . SER A 1 85 ? -8.966 0.734 22.847 1.00 82.88 85 SER A N 1
ATOM 712 C CA . SER A 1 85 ? -10.280 1.247 22.434 1.00 82.88 85 SER A CA 1
ATOM 713 C C . SER A 1 85 ? -10.315 2.765 22.219 1.00 82.88 85 SER A C 1
ATOM 715 O O . SER A 1 85 ? -11.135 3.258 21.453 1.00 82.88 85 SER A O 1
ATOM 717 N N . ASN A 1 86 ? -9.399 3.509 22.847 1.00 86.38 86 ASN A N 1
ATOM 718 C CA . ASN A 1 86 ? -9.259 4.959 22.702 1.00 86.38 86 ASN A CA 1
ATOM 719 C C . ASN A 1 86 ? -8.134 5.342 21.729 1.00 86.38 86 ASN A C 1
ATOM 721 O O . ASN A 1 86 ? -7.608 6.458 21.785 1.00 86.38 86 ASN A O 1
ATOM 725 N N . PHE A 1 87 ? -7.723 4.418 20.858 1.00 88.19 87 PHE A N 1
ATOM 726 C CA . PHE A 1 87 ? -6.681 4.666 19.878 1.00 88.19 87 PHE A CA 1
ATOM 727 C C . PHE A 1 87 ? -7.047 5.837 18.961 1.00 88.19 87 PHE A C 1
ATOM 729 O O . PHE A 1 87 ? -8.058 5.819 18.261 1.00 88.19 87 PHE A O 1
ATOM 736 N N . LYS A 1 88 ? -6.176 6.847 18.935 1.00 85.00 88 LYS A N 1
ATOM 737 C CA . LYS A 1 88 ? -6.243 7.962 17.992 1.00 85.00 88 LYS A CA 1
ATOM 738 C C . LYS A 1 88 ? -4.994 7.958 17.135 1.00 85.00 88 LYS A C 1
ATOM 740 O O . LYS A 1 88 ? -3.896 7.725 17.642 1.00 85.00 88 LYS A O 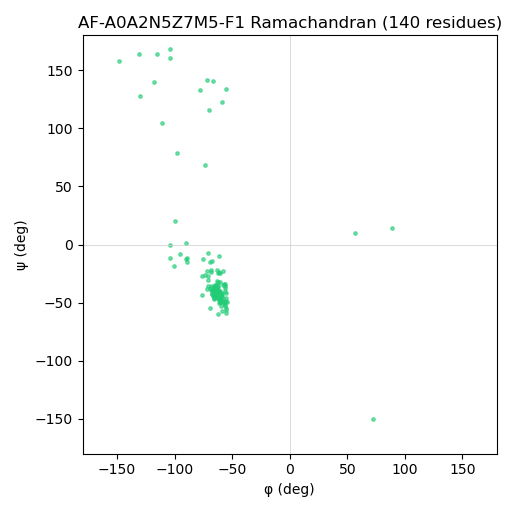1
ATOM 745 N N . PHE A 1 89 ? -5.183 8.238 15.853 1.00 82.62 89 PHE A N 1
ATOM 746 C CA . PHE A 1 89 ? -4.083 8.351 14.916 1.00 82.62 89 PHE A CA 1
ATOM 747 C C . PHE A 1 89 ? -3.281 9.629 15.214 1.00 82.62 89 PHE A C 1
ATOM 749 O O . PHE A 1 89 ? -3.824 10.731 15.145 1.00 82.62 89 PHE A O 1
ATOM 756 N N . THR A 1 90 ? -2.016 9.496 15.609 1.00 87.19 90 THR A N 1
ATOM 757 C CA . THR A 1 90 ? -1.139 10.618 15.977 1.00 87.19 90 THR A CA 1
ATOM 758 C C . THR A 1 90 ? -0.125 10.921 14.881 1.00 87.19 90 THR A C 1
ATOM 760 O O . THR A 1 90 ? 0.204 10.074 14.057 1.00 87.19 90 THR A O 1
ATOM 763 N N . GLN A 1 91 ? 0.443 12.128 14.890 1.00 86.38 91 GLN A N 1
ATOM 764 C CA . GLN A 1 91 ? 1.482 12.502 13.923 1.00 86.38 91 GLN A CA 1
ATOM 765 C C . GLN A 1 91 ? 2.729 11.614 14.023 1.00 86.38 91 GLN A C 1
ATOM 767 O O . GLN A 1 91 ? 3.345 11.308 13.013 1.00 86.38 91 GLN A O 1
ATOM 772 N N . VAL A 1 92 ? 3.062 11.123 15.221 1.00 88.25 92 VAL A N 1
ATOM 773 C CA . VAL A 1 92 ? 4.183 10.187 15.406 1.00 88.25 92 VAL A CA 1
ATOM 774 C C . VAL A 1 92 ? 3.931 8.871 14.663 1.00 88.25 92 VAL A C 1
ATOM 776 O O . VAL A 1 92 ? 4.857 8.243 14.163 1.00 88.25 92 VAL A O 1
ATOM 779 N N . GLN A 1 93 ? 2.673 8.458 14.528 1.00 85.69 93 GLN A N 1
ATOM 780 C CA . GLN A 1 93 ? 2.333 7.240 13.799 1.00 85.69 93 GLN A CA 1
ATOM 781 C C . GLN A 1 93 ? 2.502 7.382 12.290 1.00 85.69 93 GLN A C 1
ATOM 783 O O . GLN A 1 93 ? 2.755 6.379 11.630 1.00 85.69 93 GLN A O 1
ATOM 788 N N . LEU A 1 94 ? 2.466 8.603 11.745 1.00 86.81 94 LEU A N 1
ATOM 789 C CA . LEU A 1 94 ? 2.769 8.838 10.332 1.00 86.81 94 LEU A CA 1
ATOM 790 C C . LEU A 1 94 ? 4.193 8.408 9.963 1.00 86.81 94 LEU A C 1
ATOM 792 O O . LEU A 1 94 ? 4.42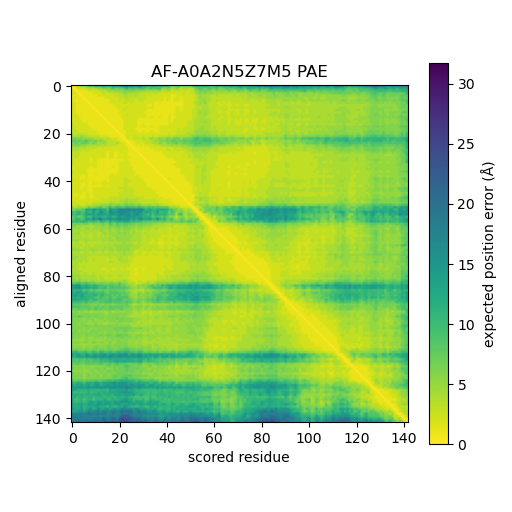1 8.052 8.811 1.00 86.81 94 LEU A O 1
ATOM 796 N N . PHE A 1 95 ? 5.132 8.356 10.917 1.00 89.06 95 PHE A N 1
ATOM 797 C CA . PHE A 1 95 ? 6.483 7.861 10.641 1.00 89.06 95 PHE A CA 1
ATOM 798 C C . PHE A 1 95 ? 6.504 6.389 10.207 1.00 89.06 95 PHE A C 1
ATOM 800 O O . PHE A 1 95 ? 7.391 5.993 9.457 1.00 89.06 95 PHE A O 1
ATOM 807 N N . HIS A 1 96 ? 5.503 5.585 10.579 1.00 86.56 96 HIS A N 1
ATOM 808 C CA . HIS A 1 96 ? 5.394 4.214 10.069 1.00 86.56 96 HIS A CA 1
ATOM 809 C C . HIS A 1 96 ? 5.043 4.159 8.574 1.00 86.56 96 HIS A C 1
ATOM 811 O O . HIS A 1 96 ? 5.227 3.120 7.956 1.00 86.56 96 HIS A O 1
ATOM 817 N N . LEU A 1 97 ? 4.577 5.263 7.978 1.00 87.56 97 LEU A N 1
ATOM 818 C CA . LEU A 1 97 ? 4.315 5.375 6.540 1.00 87.56 97 LEU A CA 1
ATOM 819 C C . LEU A 1 97 ? 5.535 5.877 5.750 1.00 87.56 97 LEU A C 1
ATOM 821 O O . LEU A 1 97 ? 5.458 6.022 4.533 1.00 87.56 97 LEU A O 1
ATOM 825 N N . VAL A 1 98 ? 6.673 6.134 6.405 1.00 88.12 98 VAL A N 1
ATOM 826 C CA . VAL A 1 98 ? 7.908 6.571 5.732 1.00 88.12 98 VAL A CA 1
ATOM 827 C C . VAL A 1 98 ? 8.345 5.608 4.620 1.00 88.12 98 VAL A C 1
ATOM 829 O O . VAL A 1 98 ? 8.601 6.101 3.519 1.00 88.12 98 VAL A O 1
ATOM 832 N N . PRO A 1 99 ? 8.364 4.270 4.817 1.00 82.88 99 PRO A N 1
ATOM 833 C CA . P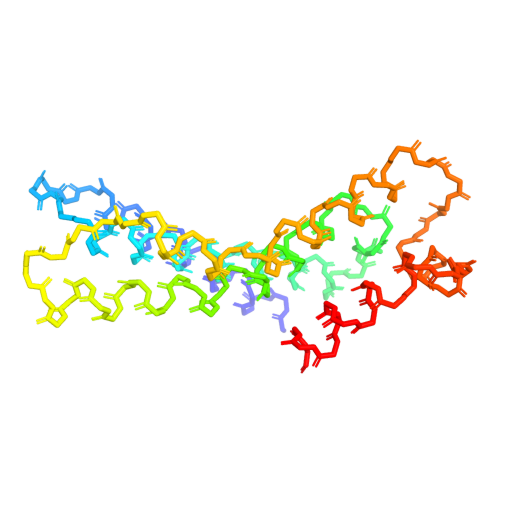RO A 1 99 ? 8.695 3.337 3.738 1.00 82.88 99 PRO A CA 1
ATOM 834 C C . PRO A 1 99 ? 7.795 3.509 2.510 1.00 82.88 99 PRO A C 1
ATOM 836 O O . PRO A 1 99 ? 8.274 3.471 1.378 1.00 82.88 99 PRO A O 1
ATOM 839 N N . PHE A 1 100 ? 6.507 3.796 2.718 1.00 85.31 100 PHE A N 1
ATOM 840 C CA . PHE A 1 100 ? 5.567 4.062 1.633 1.00 85.31 100 PHE A CA 1
ATOM 841 C C . PHE A 1 100 ? 5.887 5.344 0.865 1.00 85.31 100 PHE A C 1
ATOM 843 O O . PHE A 1 100 ? 5.922 5.320 -0.368 1.00 85.31 100 PHE A O 1
ATOM 850 N N . PHE A 1 101 ? 6.154 6.456 1.552 1.00 87.12 101 PHE A N 1
ATOM 851 C CA . PHE A 1 101 ? 6.494 7.707 0.868 1.00 87.12 101 PHE A CA 1
ATOM 852 C C . PHE A 1 101 ? 7.795 7.583 0.071 1.00 87.12 101 PHE A C 1
ATOM 854 O O . PHE A 1 101 ? 7.856 8.024 -1.076 1.00 87.12 101 PHE A O 1
ATOM 861 N N . ILE A 1 102 ? 8.802 6.918 0.641 1.00 84.62 102 ILE A N 1
ATOM 862 C CA . ILE A 1 102 ? 10.076 6.635 -0.029 1.00 84.62 102 ILE A CA 1
ATOM 863 C C . ILE A 1 102 ? 9.845 5.795 -1.299 1.00 84.62 102 ILE A C 1
ATOM 865 O O . ILE A 1 102 ? 10.306 6.167 -2.380 1.00 84.62 102 ILE A O 1
ATOM 869 N N . SER A 1 103 ? 9.065 4.716 -1.192 1.00 81.88 103 SER A N 1
ATOM 870 C CA . SER A 1 103 ? 8.705 3.846 -2.324 1.00 81.88 103 SER A CA 1
ATOM 871 C C . SER A 1 103 ? 7.929 4.593 -3.411 1.00 81.88 103 SER A C 1
ATOM 873 O O . SER A 1 103 ? 8.190 4.436 -4.604 1.00 81.88 103 SER A O 1
ATOM 875 N N . SER A 1 104 ? 6.999 5.458 -3.000 1.00 85.88 104 SER A N 1
ATOM 876 C CA . SER A 1 104 ? 6.162 6.246 -3.907 1.00 85.88 104 SER A CA 1
ATOM 877 C C . SER A 1 104 ? 6.980 7.230 -4.731 1.00 85.88 104 SER A C 1
ATOM 879 O O . SER A 1 104 ? 6.732 7.375 -5.924 1.00 85.88 104 SER A O 1
ATOM 881 N N . ILE A 1 105 ? 7.987 7.874 -4.132 1.00 86.31 105 ILE A N 1
ATOM 882 C CA . ILE A 1 105 ? 8.894 8.775 -4.857 1.00 86.31 105 ILE A CA 1
ATOM 883 C C . ILE A 1 105 ? 9.629 8.011 -5.965 1.00 86.31 105 ILE A C 1
ATOM 885 O O . ILE A 1 105 ? 9.717 8.500 -7.092 1.00 86.31 105 ILE A O 1
ATOM 889 N N . ALA A 1 106 ? 10.113 6.802 -5.672 1.00 82.44 106 ALA A N 1
ATOM 890 C CA . ALA A 1 106 ? 10.816 5.990 -6.657 1.00 82.44 106 ALA A CA 1
ATOM 891 C C . ALA A 1 106 ? 9.899 5.537 -7.809 1.00 82.44 106 ALA A C 1
ATOM 893 O O . ALA A 1 106 ? 10.300 5.600 -8.972 1.00 82.44 106 ALA A O 1
ATOM 894 N N . LEU A 1 107 ? 8.650 5.162 -7.509 1.00 84.94 107 LEU A N 1
ATOM 895 C CA . LEU A 1 107 ? 7.646 4.843 -8.528 1.00 84.94 107 LEU A CA 1
ATOM 896 C C . LEU A 1 107 ? 7.262 6.055 -9.378 1.00 84.94 107 LEU A C 1
ATOM 898 O O . LEU A 1 107 ? 7.186 5.946 -10.599 1.00 84.94 107 LEU A O 1
ATOM 902 N N . ILE A 1 108 ? 7.043 7.220 -8.762 1.00 87.75 108 ILE A N 1
ATOM 903 C CA . ILE A 1 108 ? 6.744 8.456 -9.496 1.00 87.75 108 ILE A CA 1
ATOM 904 C C . ILE A 1 108 ? 7.897 8.779 -10.446 1.00 87.75 108 ILE A C 1
ATOM 906 O O . ILE A 1 108 ? 7.657 9.091 -11.612 1.00 87.75 108 ILE A O 1
ATOM 910 N N . TYR A 1 109 ? 9.145 8.654 -9.987 1.00 86.44 109 TYR A N 1
ATOM 911 C CA . TYR A 1 109 ? 10.313 8.847 -10.841 1.00 86.44 109 TYR A CA 1
ATOM 912 C C . TYR A 1 109 ? 10.351 7.848 -12.007 1.00 86.44 109 TYR A C 1
ATOM 914 O O . TYR A 1 109 ? 10.568 8.250 -13.148 1.00 86.44 109 TYR A O 1
ATOM 922 N N . TYR A 1 110 ? 10.071 6.566 -11.753 1.00 85.88 110 TYR A N 1
ATOM 923 C CA . TYR A 1 110 ? 9.946 5.556 -12.805 1.00 85.88 110 TYR A CA 1
ATOM 924 C C . TYR A 1 110 ? 8.909 5.962 -13.866 1.00 85.88 110 TYR A C 1
ATOM 926 O O . TYR A 1 110 ? 9.263 6.085 -15.042 1.00 85.88 110 TYR A O 1
ATOM 934 N N . PHE A 1 111 ? 7.670 6.262 -13.460 1.00 86.94 111 PHE A N 1
ATOM 935 C CA . PHE A 1 111 ? 6.586 6.604 -14.388 1.00 86.94 111 PHE A CA 1
ATOM 936 C C . PHE A 1 111 ? 6.820 7.919 -15.139 1.00 86.94 111 PHE A C 1
ATOM 938 O O . PHE A 1 111 ? 6.497 8.015 -16.319 1.00 86.94 111 PHE A O 1
ATOM 945 N N . THR A 1 112 ? 7.400 8.925 -14.483 1.00 87.31 112 THR A N 1
ATOM 946 C CA . THR A 1 112 ? 7.698 10.223 -15.114 1.00 87.31 112 THR A CA 1
ATOM 947 C C . THR A 1 112 ? 8.908 10.173 -16.036 1.00 87.31 112 THR A C 1
ATOM 949 O O . THR A 1 112 ? 8.979 10.952 -16.983 1.00 87.31 112 THR A O 1
ATOM 952 N N . SER A 1 113 ? 9.853 9.258 -15.797 1.00 84.19 113 SER A N 1
ATOM 953 C CA . SER A 1 113 ? 11.037 9.140 -16.643 1.00 84.19 113 SER A CA 1
ATOM 954 C C . SER A 1 113 ? 10.694 8.713 -18.070 1.00 84.19 113 SER A C 1
ATOM 956 O O . SER A 1 113 ? 11.374 9.157 -18.989 1.00 84.19 113 SER A O 1
ATOM 958 N N . GLY A 1 114 ? 9.678 7.856 -18.260 1.00 79.31 114 GLY A N 1
ATOM 959 C CA . GLY A 1 114 ? 9.241 7.346 -19.569 1.00 79.31 114 GLY A CA 1
ATOM 960 C C . GLY A 1 114 ? 10.327 6.634 -20.391 1.00 79.31 114 GLY A C 1
ATOM 961 O O . GLY A 1 114 ? 10.126 6.369 -21.570 1.00 79.31 114 GLY A O 1
ATOM 962 N N . LYS A 1 115 ? 11.493 6.361 -19.793 1.00 79.69 115 LYS A N 1
ATOM 963 C CA . LYS A 1 115 ? 12.720 5.906 -20.472 1.00 79.69 115 LYS A CA 1
ATOM 964 C C . LYS A 1 115 ? 12.909 4.392 -20.471 1.00 79.69 115 LYS A C 1
ATOM 966 O O . LYS A 1 115 ? 13.857 3.910 -21.081 1.00 79.69 115 LYS A O 1
ATOM 971 N N . TYR A 1 116 ? 12.075 3.662 -19.736 1.00 82.62 116 TYR A N 1
ATOM 972 C CA . TYR A 1 116 ? 12.304 2.256 -19.428 1.00 82.62 116 TYR A CA 1
ATOM 973 C C . TYR A 1 116 ? 11.068 1.421 -19.738 1.00 82.62 116 TYR A C 1
ATOM 975 O O . TYR A 1 116 ? 9.989 1.695 -19.217 1.00 82.62 116 TYR A O 1
ATOM 983 N N . ASP A 1 117 ? 11.263 0.355 -20.513 1.00 82.00 117 ASP A N 1
ATOM 984 C CA . ASP A 1 117 ? 10.190 -0.561 -20.927 1.00 82.00 117 ASP A CA 1
ATOM 985 C C . ASP A 1 117 ? 9.629 -1.391 -19.765 1.00 82.00 117 ASP A C 1
ATOM 987 O O . ASP A 1 117 ? 8.502 -1.878 -19.808 1.00 82.00 117 ASP A O 1
ATOM 991 N N . SER A 1 118 ? 10.413 -1.572 -18.702 1.00 85.06 118 SER A N 1
ATOM 992 C CA . SER A 1 118 ? 9.968 -2.242 -17.484 1.00 85.06 118 SER A CA 1
ATOM 993 C C . SER A 1 118 ? 10.661 -1.686 -16.252 1.00 85.06 118 SER A C 1
ATOM 995 O O . SER A 1 118 ? 11.765 -1.134 -16.316 1.00 85.06 118 SER A O 1
ATOM 997 N N . PHE A 1 119 ? 10.026 -1.881 -15.103 1.00 83.50 119 PHE A N 1
ATOM 998 C CA . PHE A 1 119 ? 10.597 -1.505 -13.822 1.00 83.50 119 PHE A CA 1
ATOM 999 C C . PHE A 1 119 ? 11.896 -2.256 -13.514 1.00 83.50 119 PHE A C 1
ATOM 1001 O O . PHE A 1 119 ? 12.792 -1.696 -12.899 1.00 83.50 119 PHE A O 1
ATOM 1008 N N . GLN A 1 120 ? 12.042 -3.500 -13.973 1.00 82.88 120 GLN A N 1
ATOM 1009 C CA . GLN A 1 120 ? 13.269 -4.281 -13.779 1.00 82.88 120 GLN A CA 1
ATOM 1010 C C . GLN A 1 120 ? 14.458 -3.636 -14.503 1.00 82.88 120 GLN A C 1
ATOM 1012 O O . GLN A 1 120 ? 15.541 -3.495 -13.935 1.00 82.88 120 GLN A O 1
ATOM 1017 N N . VAL A 1 121 ? 14.233 -3.176 -15.738 1.00 84.81 121 VAL A N 1
ATOM 1018 C CA . VAL A 1 121 ? 15.236 -2.439 -16.520 1.00 84.81 121 VAL A CA 1
ATOM 1019 C C . VAL A 1 121 ? 15.549 -1.098 -15.854 1.00 84.81 121 VAL A C 1
ATOM 1021 O O . VAL A 1 121 ? 16.714 -0.715 -15.771 1.00 84.81 121 VAL A O 1
ATOM 1024 N N . PHE A 1 122 ? 14.536 -0.403 -15.330 1.00 86.56 122 PHE A N 1
ATOM 1025 C CA . PHE A 1 122 ? 14.735 0.810 -14.537 1.00 86.56 122 PHE A CA 1
ATOM 1026 C C . PHE A 1 122 ? 15.579 0.549 -13.281 1.00 86.56 122 PHE A C 1
ATOM 1028 O O . PHE A 1 122 ? 16.566 1.244 -13.055 1.00 86.56 122 PHE A O 1
ATOM 1035 N N . PHE A 1 123 ? 15.240 -0.473 -12.496 1.00 84.62 123 PHE A N 1
ATOM 1036 C CA . PHE A 1 123 ? 15.936 -0.842 -11.266 1.00 84.62 123 PHE A CA 1
ATOM 1037 C C . PHE A 1 123 ? 17.410 -1.175 -11.526 1.00 84.62 123 PHE A C 1
ATOM 1039 O O . PHE A 1 123 ? 18.284 -0.716 -10.793 1.00 84.62 123 PHE A O 1
ATOM 1046 N N . HIS A 1 124 ? 17.704 -1.911 -12.602 1.00 85.56 124 HIS A N 1
ATOM 1047 C CA . HIS A 1 124 ? 19.076 -2.283 -12.946 1.00 85.56 124 HIS A CA 1
ATOM 1048 C C . HIS A 1 124 ? 19.918 -1.097 -13.445 1.00 85.56 124 HIS A C 1
ATOM 1050 O O . HIS A 1 124 ? 21.107 -1.013 -13.141 1.00 85.56 124 HIS A O 1
ATOM 1056 N N . ASN A 1 125 ? 19.302 -0.171 -14.187 1.00 85.88 125 ASN A N 1
ATOM 1057 C CA . ASN A 1 125 ? 19.991 0.981 -14.775 1.00 85.88 125 ASN A CA 1
ATOM 1058 C C . ASN A 1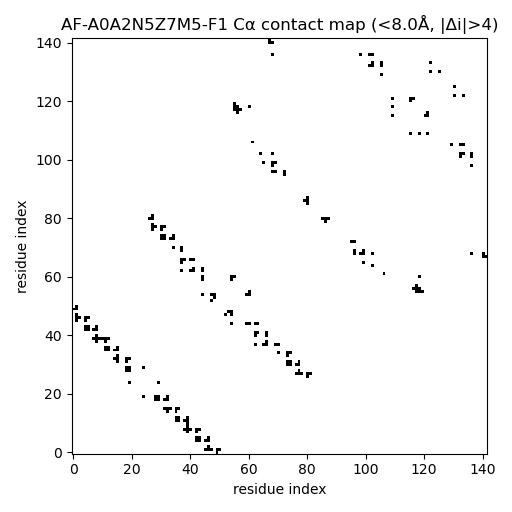 125 ? 20.026 2.215 -13.865 1.00 85.88 125 ASN A C 1
ATOM 1060 O O . ASN A 1 125 ? 20.783 3.150 -14.135 1.00 85.88 125 ASN A O 1
ATOM 1064 N N . CYS A 1 126 ? 19.214 2.261 -12.806 1.00 83.38 126 CYS A N 1
ATOM 1065 C CA . CYS A 1 126 ? 19.238 3.387 -11.885 1.00 83.38 126 CYS A CA 1
ATOM 1066 C C . CYS A 1 126 ? 20.572 3.430 -11.121 1.00 83.38 126 CYS A C 1
ATOM 1068 O O . CYS A 1 126 ? 21.139 2.410 -10.725 1.00 83.38 126 CYS A O 1
ATOM 1070 N N . THR A 1 127 ? 21.097 4.633 -10.911 1.00 83.06 127 THR A N 1
ATOM 1071 C CA . THR A 1 127 ? 22.351 4.864 -10.188 1.00 83.06 127 THR A CA 1
ATOM 1072 C C . THR A 1 127 ? 22.165 5.948 -9.128 1.00 83.06 127 THR A C 1
ATOM 1074 O O . THR A 1 127 ? 21.173 6.681 -9.119 1.00 83.06 127 THR A O 1
ATOM 1077 N N . GLY A 1 128 ? 23.104 6.028 -8.182 1.00 83.06 128 GLY A N 1
ATOM 1078 C CA . GLY A 1 128 ? 23.073 7.019 -7.104 1.00 83.06 128 GLY A CA 1
ATOM 1079 C C . GLY A 1 128 ? 22.007 6.743 -6.036 1.00 83.06 128 GLY A C 1
ATOM 1080 O O . GLY A 1 128 ? 21.661 5.597 -5.760 1.00 83.06 128 GLY A O 1
ATOM 1081 N N . ILE A 1 129 ? 21.496 7.813 -5.419 1.00 79.12 129 ILE A N 1
ATOM 1082 C CA . ILE A 1 129 ? 20.559 7.766 -4.278 1.00 79.12 129 ILE A CA 1
ATOM 1083 C C . ILE A 1 129 ? 19.270 6.994 -4.586 1.00 79.12 129 ILE A C 1
ATOM 1085 O O . ILE A 1 129 ? 18.765 6.287 -3.719 1.00 79.12 129 ILE A O 1
ATOM 1089 N N . ILE A 1 130 ? 18.770 7.072 -5.821 1.00 76.12 130 ILE A N 1
ATOM 1090 C CA . ILE A 1 130 ? 17.536 6.388 -6.234 1.00 76.12 130 ILE A CA 1
ATOM 1091 C C . ILE A 1 130 ? 17.701 4.867 -6.136 1.00 76.12 130 ILE A C 1
ATOM 1093 O O . ILE A 1 130 ? 16.788 4.184 -5.681 1.00 76.12 130 ILE A O 1
ATOM 1097 N N . ARG A 1 131 ? 18.885 4.339 -6.476 1.00 79.25 131 ARG A N 1
ATOM 1098 C CA . ARG A 1 131 ? 19.177 2.907 -6.353 1.00 79.25 131 ARG A CA 1
ATOM 1099 C C . ARG A 1 131 ? 19.195 2.452 -4.901 1.00 79.25 131 ARG A C 1
ATOM 1101 O O . ARG A 1 131 ? 18.609 1.425 -4.591 1.00 79.25 131 ARG A O 1
ATOM 1108 N N . TYR A 1 132 ? 19.827 3.215 -4.011 1.00 76.81 132 TYR A N 1
ATOM 1109 C CA . TYR A 1 132 ? 19.845 2.887 -2.583 1.00 76.81 132 TYR A CA 1
ATOM 1110 C C . TYR A 1 132 ? 18.447 2.925 -1.968 1.00 76.81 132 TYR A C 1
ATOM 1112 O O . TYR A 1 132 ? 18.103 2.041 -1.196 1.00 76.81 132 TYR A O 1
ATOM 1120 N N . ILE A 1 133 ? 17.628 3.905 -2.360 1.00 75.81 133 ILE A N 1
ATOM 1121 C CA . ILE A 1 133 ? 16.218 3.977 -1.973 1.00 75.81 133 ILE A CA 1
ATOM 1122 C C . ILE A 1 133 ? 15.466 2.730 -2.446 1.00 75.81 133 ILE A C 1
ATOM 1124 O O . ILE A 1 133 ? 14.758 2.111 -1.662 1.00 75.81 133 ILE A O 1
ATOM 1128 N N . LEU A 1 134 ? 15.637 2.343 -3.709 1.00 74.44 134 LEU A N 1
ATOM 1129 C CA . LEU A 1 134 ? 14.956 1.187 -4.282 1.00 74.44 134 LEU A CA 1
ATOM 1130 C C . LEU A 1 134 ? 15.404 -0.136 -3.670 1.00 74.44 134 LEU A C 1
ATOM 1132 O O . LEU A 1 134 ? 14.557 -0.986 -3.446 1.00 74.44 134 LEU A O 1
ATOM 1136 N N . ILE A 1 135 ? 16.697 -0.306 -3.381 1.00 72.81 135 ILE A N 1
ATOM 1137 C CA . ILE A 1 135 ? 17.220 -1.484 -2.675 1.00 72.81 135 ILE A CA 1
ATOM 1138 C C . ILE A 1 135 ? 16.683 -1.516 -1.247 1.00 72.81 135 ILE A C 1
ATOM 1140 O O . ILE A 1 135 ? 16.200 -2.550 -0.818 1.00 72.81 135 ILE A O 1
ATOM 1144 N N . PHE A 1 136 ? 16.705 -0.387 -0.533 1.00 69.88 136 PHE A N 1
ATOM 1145 C CA . PHE A 1 136 ? 16.164 -0.310 0.822 1.00 69.88 136 PHE A CA 1
ATOM 1146 C C . PHE A 1 136 ? 14.674 -0.649 0.856 1.00 69.88 136 PHE A C 1
ATOM 1148 O O . PHE A 1 136 ? 14.223 -1.342 1.756 1.00 69.88 136 PHE A O 1
ATOM 1155 N N . VAL A 1 137 ? 13.908 -0.181 -0.129 1.00 67.81 137 VAL A N 1
ATOM 1156 C CA . VAL A 1 137 ? 12.514 -0.592 -0.279 1.00 67.81 137 VAL A CA 1
ATOM 1157 C C . VAL A 1 137 ? 12.473 -2.092 -0.545 1.00 67.81 137 VAL A C 1
ATOM 1159 O O . VAL A 1 137 ? 11.973 -2.810 0.305 1.00 67.81 137 VAL A O 1
ATOM 1162 N N . TRP A 1 138 ? 13.096 -2.565 -1.628 1.00 65.56 138 TRP A N 1
ATOM 1163 C CA . TRP A 1 138 ? 13.048 -3.956 -2.081 1.00 65.56 138 TRP A CA 1
ATOM 1164 C C . TRP A 1 138 ? 13.463 -4.967 -0.999 1.00 65.56 138 TRP A C 1
ATOM 1166 O O . TRP A 1 138 ? 12.711 -5.899 -0.738 1.00 65.56 138 TRP A O 1
ATOM 1176 N N . GLU A 1 139 ? 14.597 -4.771 -0.322 1.00 62.84 139 GLU A N 1
ATOM 1177 C CA . GLU A 1 139 ? 15.135 -5.682 0.707 1.00 62.84 139 GLU A CA 1
ATOM 1178 C C . GLU A 1 139 ? 14.340 -5.687 2.018 1.00 62.84 139 GLU A C 1
ATOM 1180 O O . GLU A 1 139 ? 14.357 -6.684 2.731 1.00 62.84 139 GLU A O 1
ATOM 1185 N N . TYR A 1 140 ? 13.649 -4.597 2.366 1.00 55.53 140 TYR A N 1
ATOM 1186 C CA . TYR A 1 140 ? 12.753 -4.590 3.530 1.00 55.53 140 TYR A CA 1
ATOM 1187 C C . TYR A 1 140 ? 11.324 -5.01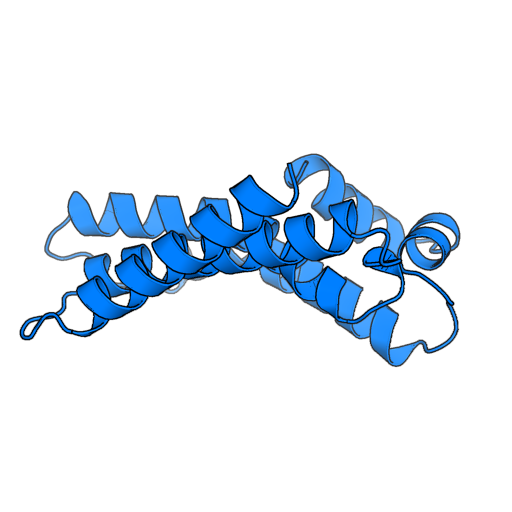1 3.173 1.00 55.53 140 TYR A C 1
ATOM 1189 O O . TYR A 1 140 ? 10.516 -5.256 4.073 1.00 55.53 140 TYR A O 1
ATOM 1197 N N . THR A 1 141 ? 11.008 -5.078 1.878 1.00 50.31 141 THR A N 1
ATOM 1198 C CA . THR A 1 141 ? 9.701 -5.473 1.353 1.00 50.31 141 THR A CA 1
ATOM 1199 C C . THR A 1 141 ? 9.646 -6.888 0.784 1.00 50.31 141 THR A C 1
ATOM 1201 O O . THR A 1 141 ? 8.548 -7.341 0.534 1.00 50.31 141 THR A O 1
ATOM 1204 N N . THR A 1 142 ? 10.752 -7.601 0.566 1.00 41.47 142 THR A N 1
ATOM 1205 C CA . THR A 1 142 ? 10.745 -9.001 0.076 1.00 41.47 142 THR A CA 1
ATOM 1206 C C . THR A 1 142 ? 11.525 -9.913 1.003 1.00 41.47 142 THR A C 1
ATOM 1208 O O . THR A 1 142 ? 11.092 -11.077 1.160 1.00 41.47 142 THR A O 1
#